Protein AF-H6R472-F1 (afdb_monomer_lite)

Radius of gyration: 16.29 Å; chains: 1; bounding box: 40×23×46 Å

Structure (mmCIF, N/CA/C/O backbone):
data_AF-H6R472-F1
#
_entry.id   AF-H6R472-F1
#
loop_
_atom_site.group_PDB
_atom_site.id
_atom_site.type_symbol
_atom_site.label_atom_id
_atom_site.label_alt_id
_atom_site.label_comp_id
_atom_site.label_asym_id
_atom_site.label_entity_id
_atom_site.label_seq_id
_atom_site.pdbx_PDB_ins_code
_atom_site.Cartn_x
_atom_site.Cartn_y
_atom_site.Cartn_z
_atom_site.occupancy
_atom_site.B_iso_or_equiv
_atom_site.auth_seq_id
_atom_site.auth_comp_id
_atom_site.auth_asym_id
_atom_site.auth_atom_id
_atom_site.pdbx_PDB_model_num
ATOM 1 N N . MET A 1 1 ? 20.199 6.170 -16.457 1.00 86.38 1 MET A N 1
ATOM 2 C CA . MET A 1 1 ? 19.379 6.455 -17.662 1.00 86.38 1 MET A CA 1
ATOM 3 C C . MET A 1 1 ? 18.121 5.593 -17.726 1.00 86.38 1 MET A C 1
ATOM 5 O O . MET A 1 1 ? 17.050 6.170 -17.628 1.00 86.38 1 MET A O 1
ATOM 9 N N . ILE A 1 2 ? 18.190 4.257 -17.860 1.00 93.25 2 ILE A N 1
ATOM 10 C CA . ILE A 1 2 ? 16.960 3.429 -17.931 1.00 93.25 2 ILE A CA 1
ATOM 11 C C . ILE A 1 2 ? 16.187 3.381 -16.601 1.00 93.25 2 ILE A C 1
ATOM 13 O O . ILE A 1 2 ? 14.962 3.442 -16.600 1.00 93.25 2 ILE A O 1
ATOM 17 N N . ALA A 1 3 ? 16.906 3.363 -15.474 1.00 93.81 3 ALA A N 1
ATOM 18 C CA . ALA A 1 3 ? 16.313 3.411 -14.141 1.00 93.81 3 ALA A CA 1
ATOM 19 C C . ALA A 1 3 ? 15.578 4.738 -13.876 1.00 93.81 3 ALA A C 1
ATOM 21 O O . ALA A 1 3 ? 14.411 4.734 -13.493 1.00 93.81 3 ALA A O 1
ATOM 22 N N . ASP A 1 4 ? 16.218 5.873 -14.175 1.00 95.31 4 ASP A N 1
ATOM 23 C CA . ASP A 1 4 ? 15.612 7.209 -14.048 1.00 95.31 4 ASP A CA 1
ATOM 24 C C . ASP A 1 4 ? 14.374 7.363 -14.943 1.00 95.31 4 ASP A C 1
ATOM 26 O O . ASP A 1 4 ? 13.352 7.907 -14.525 1.00 95.31 4 ASP A O 1
ATOM 30 N N . TYR A 1 5 ? 14.451 6.841 -16.172 1.00 96.06 5 TYR A N 1
ATOM 31 C CA . TYR A 1 5 ? 13.331 6.808 -17.108 1.00 96.06 5 TYR A CA 1
ATOM 32 C C . TYR A 1 5 ? 12.149 6.017 -16.538 1.00 96.06 5 TYR A C 1
ATOM 34 O O . TYR A 1 5 ? 11.018 6.506 -16.561 1.00 96.06 5 TYR A O 1
ATOM 42 N N . GLY A 1 6 ? 12.407 4.838 -15.970 1.00 97.00 6 GLY A N 1
ATOM 43 C CA . GLY A 1 6 ? 11.388 4.031 -15.308 1.00 97.00 6 GLY A CA 1
ATOM 44 C C . GLY A 1 6 ? 10.771 4.729 -14.095 1.00 97.00 6 GLY A C 1
ATOM 45 O O . GLY A 1 6 ? 9.549 4.792 -13.986 1.00 97.00 6 GLY A O 1
ATOM 46 N N . MET A 1 7 ? 11.587 5.338 -13.229 1.00 96.12 7 MET A N 1
ATOM 47 C CA . MET A 1 7 ? 11.111 6.119 -12.078 1.00 96.12 7 MET A CA 1
ATOM 48 C C . MET A 1 7 ? 10.187 7.269 -12.487 1.00 96.12 7 MET A C 1
ATOM 50 O O . MET A 1 7 ? 9.141 7.465 -11.869 1.00 96.12 7 MET A O 1
ATOM 54 N N . LEU A 1 8 ? 10.539 8.007 -13.545 1.00 97.56 8 LEU A N 1
ATOM 55 C CA . LEU A 1 8 ? 9.705 9.093 -14.059 1.00 97.56 8 LEU A CA 1
ATOM 56 C C . LEU A 1 8 ? 8.336 8.582 -14.534 1.00 97.56 8 LEU A C 1
ATOM 58 O O . LEU A 1 8 ? 7.315 9.212 -14.261 1.00 97.56 8 LEU A O 1
ATOM 62 N N . HIS A 1 9 ? 8.303 7.432 -15.210 1.00 98.31 9 HIS A N 1
ATOM 63 C CA . HIS A 1 9 ? 7.054 6.822 -15.670 1.00 98.31 9 HIS A CA 1
ATOM 64 C C . HIS A 1 9 ? 6.200 6.314 -14.511 1.00 98.31 9 HIS A C 1
ATOM 66 O O . HIS A 1 9 ? 4.986 6.495 -14.541 1.00 98.31 9 HIS A O 1
ATOM 72 N N . LEU A 1 10 ? 6.814 5.753 -13.467 1.00 97.69 10 LEU A N 1
ATOM 73 C CA . LEU A 1 10 ? 6.106 5.357 -12.251 1.00 97.69 10 LEU A CA 1
ATOM 74 C C . LEU A 1 10 ? 5.464 6.556 -11.540 1.00 97.69 10 LEU A C 1
ATOM 76 O O . LEU A 1 10 ? 4.291 6.491 -11.173 1.00 97.69 10 LEU A O 1
ATOM 80 N N . ALA A 1 11 ? 6.188 7.671 -11.413 1.00 97.44 11 ALA A N 1
ATOM 81 C CA . ALA A 1 11 ? 5.636 8.901 -10.846 1.00 97.44 11 ALA A CA 1
ATOM 82 C C . ALA A 1 11 ? 4.459 9.433 -11.684 1.00 97.44 11 ALA A C 1
ATOM 84 O O . ALA A 1 11 ? 3.394 9.732 -11.144 1.00 97.44 11 ALA A O 1
ATOM 85 N N . ALA A 1 12 ? 4.616 9.482 -13.010 1.00 98.38 12 ALA A N 1
ATOM 86 C CA . ALA A 1 12 ? 3.557 9.917 -13.917 1.00 98.38 12 ALA A CA 1
ATOM 87 C C . ALA A 1 12 ? 2.333 8.982 -13.888 1.00 98.38 12 ALA A C 1
ATOM 89 O O . ALA A 1 12 ? 1.201 9.454 -13.986 1.00 98.38 12 ALA A O 1
ATOM 90 N N . ALA A 1 13 ? 2.544 7.672 -13.732 1.00 98.56 13 ALA A N 1
ATOM 91 C CA . ALA A 1 13 ? 1.474 6.686 -13.634 1.00 98.56 13 ALA A CA 1
ATOM 92 C C . ALA A 1 13 ? 0.605 6.907 -12.388 1.00 98.56 13 ALA A C 1
ATOM 94 O O . ALA A 1 13 ? -0.620 6.887 -12.488 1.00 98.56 13 ALA A O 1
ATOM 95 N N . ILE A 1 14 ? 1.225 7.186 -11.236 1.00 97.50 14 ILE A N 1
ATOM 96 C CA . ILE A 1 14 ? 0.502 7.516 -9.999 1.00 97.50 14 ILE A CA 1
ATOM 97 C C . ILE A 1 14 ? -0.294 8.811 -10.158 1.00 97.50 14 ILE A C 1
ATOM 99 O O . ILE A 1 14 ? -1.472 8.841 -9.811 1.00 97.50 14 ILE A O 1
ATOM 103 N N . SER A 1 15 ? 0.301 9.861 -10.731 1.00 98.19 15 SER A N 1
ATOM 104 C CA . SER A 1 15 ? -0.425 11.116 -10.974 1.00 98.19 15 SER A CA 1
ATOM 105 C C . SER A 1 15 ? -1.616 10.935 -11.920 1.00 98.19 15 SER A C 1
ATOM 107 O O . SER A 1 15 ? -2.669 11.534 -11.703 1.00 98.19 15 SER A O 1
ATOM 109 N N . ALA A 1 16 ? -1.477 10.094 -12.950 1.00 98.50 16 ALA A N 1
ATOM 110 C CA . ALA A 1 16 ? -2.583 9.747 -13.838 1.00 98.50 16 ALA A CA 1
ATOM 111 C C . ALA A 1 16 ? -3.690 8.982 -13.089 1.00 98.50 16 ALA A C 1
ATOM 113 O O . ALA A 1 16 ? -4.861 9.314 -13.244 1.00 98.50 16 ALA A O 1
ATOM 114 N N . ALA A 1 17 ? -3.332 8.025 -12.226 1.00 98.00 17 ALA A N 1
ATOM 115 C CA . ALA A 1 17 ? -4.295 7.278 -11.415 1.00 98.00 17 ALA A CA 1
ATOM 116 C C . ALA A 1 17 ? -5.083 8.191 -10.460 1.00 98.00 17 ALA A C 1
ATOM 118 O O . ALA A 1 17 ? -6.302 8.096 -10.389 1.00 98.00 17 ALA A O 1
ATOM 119 N N . GLN A 1 18 ? -4.404 9.134 -9.799 1.00 95.81 18 GLN A N 1
ATOM 120 C CA . GLN A 1 18 ? -5.031 10.149 -8.936 1.00 95.81 18 GLN A CA 1
ATOM 121 C C . GLN A 1 18 ? -5.970 11.096 -9.698 1.00 95.81 18 GLN A C 1
ATOM 123 O O . GLN A 1 18 ? -6.838 11.724 -9.097 1.00 95.81 18 GLN A O 1
ATOM 128 N N . SER A 1 19 ? -5.789 11.211 -11.015 1.00 97.62 19 SER A N 1
ATOM 129 C CA . SER A 1 19 ? -6.647 11.998 -11.908 1.00 97.62 19 SER A CA 1
ATOM 130 C C . SER A 1 19 ? -7.745 11.151 -12.569 1.00 97.62 19 SER A C 1
ATOM 132 O O . SER A 1 19 ? -8.392 11.626 -13.498 1.00 97.62 19 SER A O 1
ATOM 134 N N . ASP A 1 20 ? -7.934 9.903 -12.121 1.00 96.75 20 ASP A N 1
ATOM 135 C CA . ASP A 1 20 ? -8.872 8.918 -12.680 1.00 96.75 20 ASP A CA 1
ATOM 136 C C . ASP A 1 20 ? -8.606 8.578 -14.168 1.00 96.75 20 ASP A C 1
ATOM 138 O O . ASP A 1 20 ? -9.462 8.088 -14.904 1.00 96.75 20 ASP A O 1
ATOM 142 N N . GLU A 1 21 ? -7.375 8.807 -14.644 1.00 98.06 21 GLU A N 1
ATOM 143 C CA . GLU A 1 21 ? -6.936 8.499 -16.009 1.00 98.06 21 GLU A CA 1
ATOM 144 C C . GLU A 1 21 ? -6.426 7.047 -16.108 1.00 98.06 21 GLU A C 1
ATOM 146 O O . GLU A 1 21 ? -5.265 6.791 -16.438 1.00 98.06 21 GLU A O 1
ATOM 151 N N . ASP A 1 22 ? -7.305 6.081 -15.828 1.00 97.75 22 ASP A N 1
ATOM 152 C CA . ASP A 1 22 ? -7.007 4.642 -15.705 1.00 97.75 22 ASP A CA 1
ATOM 153 C C . ASP A 1 22 ? -6.110 4.090 -16.831 1.00 97.75 22 ASP A C 1
ATOM 155 O O . ASP A 1 22 ? -5.009 3.581 -16.595 1.00 97.75 22 ASP A O 1
ATOM 159 N N . GLY A 1 23 ? -6.541 4.259 -18.085 1.00 98.00 23 GLY A N 1
ATOM 160 C CA . GLY A 1 23 ? -5.808 3.746 -19.242 1.00 98.00 23 GLY A CA 1
ATOM 161 C C . GLY A 1 23 ? -4.412 4.360 -19.384 1.00 98.00 23 GLY A C 1
ATOM 162 O O . GLY A 1 23 ? -3.468 3.668 -19.772 1.00 98.00 23 GLY A O 1
ATOM 163 N N . ARG A 1 24 ? -4.254 5.641 -19.029 1.00 98.56 24 ARG A N 1
ATOM 164 C CA . ARG A 1 24 ? -2.959 6.328 -19.078 1.00 98.56 24 ARG A CA 1
ATOM 165 C C . ARG A 1 24 ? -2.051 5.869 -17.944 1.00 98.56 24 ARG A C 1
ATOM 167 O O . ARG A 1 24 ? -0.870 5.632 -18.194 1.00 98.56 24 ARG A O 1
ATOM 174 N N . ALA A 1 25 ? -2.589 5.704 -16.737 1.00 98.62 25 ALA A N 1
ATOM 175 C CA . ALA A 1 25 ? -1.843 5.206 -15.587 1.00 98.62 25 ALA A CA 1
ATOM 176 C C . ALA A 1 25 ? -1.192 3.853 -15.901 1.00 98.62 25 ALA A C 1
ATOM 178 O O . ALA A 1 25 ? 0.024 3.699 -15.773 1.00 98.62 25 ALA A O 1
ATOM 179 N N . TRP A 1 26 ? -1.969 2.901 -16.423 1.00 98.44 26 TRP A N 1
ATOM 180 C CA . TRP A 1 26 ? -1.452 1.574 -16.763 1.00 98.44 26 TRP A CA 1
ATOM 181 C C . TRP A 1 26 ? -0.553 1.553 -18.001 1.00 98.44 26 TRP A C 1
ATOM 183 O O . TRP A 1 26 ? 0.356 0.725 -18.076 1.00 98.44 26 TRP A O 1
ATOM 193 N N . ALA A 1 27 ? -0.754 2.458 -18.964 1.00 98.62 27 ALA A N 1
ATOM 194 C CA . ALA A 1 27 ? 0.175 2.610 -20.084 1.00 98.62 27 ALA A CA 1
ATOM 195 C C . ALA A 1 27 ? 1.559 3.078 -19.603 1.00 98.62 27 ALA A C 1
ATOM 197 O O . ALA A 1 27 ? 2.572 2.508 -20.001 1.00 98.62 27 ALA A O 1
ATOM 198 N N . LEU A 1 28 ? 1.605 4.070 -18.708 1.00 98.75 28 LEU A N 1
ATOM 199 C CA . LEU A 1 28 ? 2.847 4.577 -18.117 1.00 98.75 28 LEU A CA 1
ATOM 200 C C . LEU A 1 28 ? 3.516 3.536 -17.210 1.00 98.75 28 LEU A C 1
ATOM 202 O O . LEU A 1 28 ? 4.726 3.334 -17.297 1.00 98.75 28 LEU A O 1
ATOM 206 N N . HIS A 1 29 ? 2.733 2.826 -16.392 1.00 98.56 29 HIS A N 1
ATOM 207 C CA . HIS A 1 29 ? 3.229 1.727 -15.559 1.00 98.56 29 HIS A CA 1
ATOM 208 C C . HIS A 1 29 ? 3.906 0.636 -16.397 1.00 98.56 29 HIS A C 1
ATOM 210 O O . HIS A 1 29 ? 5.019 0.224 -16.080 1.00 98.56 29 HIS A O 1
ATOM 216 N N . ARG A 1 30 ? 3.302 0.242 -17.526 1.00 98.44 30 ARG A N 1
ATOM 217 C CA . ARG A 1 30 ? 3.871 -0.769 -18.432 1.00 98.44 30 ARG A CA 1
ATOM 218 C C . ARG A 1 30 ? 5.215 -0.351 -19.023 1.00 98.44 30 ARG A C 1
ATOM 220 O O . ARG A 1 30 ? 6.115 -1.177 -19.117 1.00 98.44 30 ARG A O 1
ATOM 227 N N . VAL A 1 31 ? 5.377 0.929 -19.364 1.00 98.25 31 VAL A N 1
ATOM 228 C CA . VAL A 1 31 ? 6.668 1.462 -19.832 1.00 98.25 31 VAL A CA 1
ATOM 229 C C . VAL A 1 31 ? 7.744 1.313 -18.753 1.00 98.25 31 VAL A C 1
ATOM 231 O O . VAL A 1 31 ? 8.872 0.919 -19.052 1.00 98.25 31 VAL A O 1
ATOM 234 N N . ALA A 1 32 ? 7.407 1.583 -17.490 1.00 98.06 32 ALA A N 1
ATOM 235 C CA . ALA A 1 32 ? 8.330 1.349 -16.386 1.00 98.06 32 ALA A CA 1
ATOM 236 C C . ALA A 1 32 ? 8.619 -0.147 -16.181 1.00 98.06 32 ALA A C 1
ATOM 238 O O . ALA A 1 32 ? 9.758 -0.524 -15.928 1.00 98.06 32 ALA A O 1
ATOM 239 N N . GLU A 1 33 ? 7.623 -1.013 -16.332 1.00 97.38 33 GLU A N 1
ATOM 240 C CA . GLU A 1 33 ? 7.811 -2.461 -16.242 1.00 97.38 33 GLU A CA 1
ATOM 241 C C . GLU A 1 33 ? 8.776 -2.991 -17.320 1.00 97.38 33 GLU A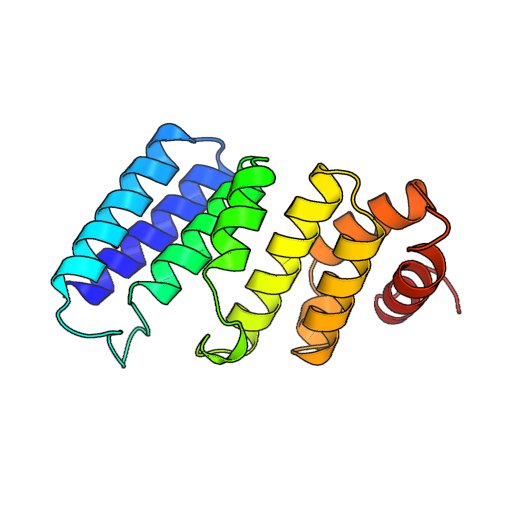 C 1
ATOM 243 O O . GLU A 1 33 ? 9.694 -3.755 -17.018 1.00 97.38 33 GLU A O 1
ATOM 248 N N . ASP A 1 34 ? 8.643 -2.525 -18.565 1.00 97.44 34 ASP A N 1
ATOM 249 C CA . ASP A 1 34 ? 9.582 -2.836 -19.651 1.00 97.44 34 ASP A CA 1
ATOM 250 C C . ASP A 1 34 ? 11.004 -2.344 -19.343 1.00 97.44 34 ASP A C 1
ATOM 252 O O . ASP A 1 34 ? 11.989 -3.053 -19.590 1.00 97.44 34 ASP A O 1
ATOM 256 N N . ALA A 1 35 ? 11.125 -1.152 -18.753 1.00 96.94 35 ALA A N 1
ATOM 257 C CA . ALA A 1 35 ? 12.406 -0.606 -18.317 1.00 96.94 35 ALA A CA 1
ATOM 258 C C . ALA A 1 35 ? 13.040 -1.446 -17.193 1.00 96.94 35 ALA A C 1
ATOM 260 O O . ALA A 1 35 ? 14.244 -1.702 -17.233 1.00 96.94 35 ALA A O 1
ATOM 261 N N . ALA A 1 36 ? 12.247 -1.917 -16.224 1.00 95.50 36 ALA A N 1
ATOM 262 C CA . ALA A 1 36 ? 12.716 -2.782 -15.142 1.00 95.50 36 ALA A CA 1
ATOM 263 C C . ALA A 1 36 ? 13.185 -4.146 -15.667 1.00 95.50 36 ALA A C 1
ATOM 265 O O . ALA A 1 36 ? 14.278 -4.587 -15.316 1.00 95.50 36 ALA A O 1
ATOM 266 N N . ARG A 1 37 ? 12.427 -4.773 -16.580 1.00 94.88 37 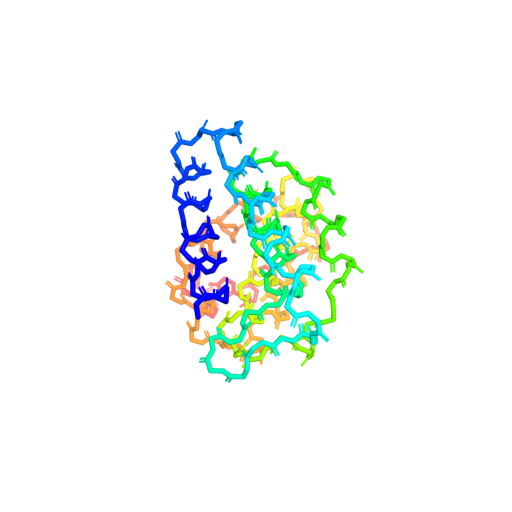ARG A N 1
ATOM 267 C CA . ARG A 1 37 ? 12.844 -6.014 -17.262 1.00 94.88 37 ARG A CA 1
ATOM 268 C C . ARG A 1 37 ? 14.167 -5.858 -18.011 1.00 94.88 37 ARG A C 1
ATOM 270 O O . ARG A 1 37 ? 14.978 -6.780 -18.043 1.00 94.88 37 ARG A O 1
ATOM 277 N N . SER A 1 38 ? 14.391 -4.685 -18.594 1.00 94.50 38 SER A N 1
ATOM 278 C CA . SER A 1 38 ? 15.590 -4.379 -19.380 1.00 94.50 38 SER A CA 1
ATOM 279 C C . SER A 1 38 ? 16.816 -4.019 -18.531 1.00 94.50 38 SER A C 1
ATOM 281 O O . SER A 1 38 ? 17.912 -3.900 -19.074 1.00 94.50 38 SER A O 1
ATOM 283 N N . LEU A 1 39 ? 16.662 -3.844 -17.212 1.00 90.69 39 LEU A N 1
ATOM 284 C CA . LEU A 1 39 ? 17.751 -3.452 -16.313 1.00 90.69 39 LEU A CA 1
ATOM 285 C C . LEU A 1 39 ? 18.821 -4.549 -16.164 1.00 90.69 39 LEU A C 1
ATOM 287 O O . LEU A 1 39 ? 19.976 -4.245 -15.878 1.00 90.69 39 LEU A O 1
ATOM 291 N N . GLY A 1 40 ? 18.447 -5.823 -16.343 1.00 82.94 40 GLY A N 1
ATOM 292 C CA . GLY A 1 40 ? 19.355 -6.974 -16.221 1.00 82.94 40 GLY A CA 1
ATOM 293 C C . GLY A 1 40 ? 19.851 -7.263 -14.794 1.00 82.94 40 GLY A C 1
ATOM 294 O O . GLY A 1 40 ? 20.623 -8.195 -14.590 1.00 82.94 40 GLY A O 1
ATOM 295 N N . ALA A 1 41 ? 19.396 -6.487 -13.810 1.00 84.50 41 ALA A N 1
ATOM 296 C CA . ALA A 1 41 ? 19.646 -6.646 -12.382 1.00 84.50 41 ALA A CA 1
ATOM 297 C C . ALA A 1 41 ? 18.318 -6.555 -11.615 1.00 84.50 41 ALA A C 1
ATOM 299 O O . ALA A 1 41 ? 17.324 -6.064 -12.147 1.00 84.50 41 ALA A O 1
ATOM 300 N N . ALA A 1 42 ? 18.305 -7.002 -10.356 1.00 84.56 42 ALA A N 1
ATOM 301 C CA . ALA A 1 42 ? 17.101 -6.954 -9.523 1.00 84.56 42 ALA A CA 1
ATOM 302 C C . ALA A 1 42 ? 16.610 -5.512 -9.285 1.00 84.56 42 ALA A C 1
ATOM 304 O O . ALA A 1 42 ? 15.405 -5.256 -9.325 1.00 84.56 42 ALA A O 1
ATOM 305 N N . TYR A 1 43 ? 17.541 -4.579 -9.063 1.00 88.75 43 TYR A N 1
ATOM 306 C CA . TYR A 1 43 ? 17.275 -3.147 -8.964 1.00 88.75 43 TYR A CA 1
ATOM 307 C C . TYR A 1 43 ? 18.546 -2.313 -9.207 1.00 88.75 43 TYR A C 1
ATOM 309 O O . TYR A 1 43 ? 19.666 -2.813 -9.106 1.00 88.75 43 TYR A O 1
ATOM 317 N N . ASP A 1 44 ? 18.361 -1.028 -9.503 1.00 91.25 44 ASP A N 1
ATOM 318 C CA . ASP A 1 44 ? 19.399 -0.006 -9.584 1.00 91.25 44 ASP A CA 1
ATOM 319 C C . ASP A 1 44 ? 19.673 0.561 -8.179 1.00 91.25 44 ASP A C 1
ATOM 321 O O . ASP A 1 44 ? 18.752 1.110 -7.571 1.00 91.25 44 ASP A O 1
ATOM 325 N N . PRO A 1 45 ? 20.896 0.457 -7.625 1.00 88.44 45 PRO A N 1
ATOM 326 C CA . PRO A 1 45 ? 21.141 0.821 -6.226 1.00 88.44 45 PRO A CA 1
ATOM 327 C C . PRO A 1 45 ? 21.039 2.310 -5.879 1.00 88.44 45 PRO A C 1
ATOM 329 O O . PRO A 1 45 ? 21.005 2.646 -4.700 1.00 88.44 45 PRO A O 1
ATOM 332 N N . TRP A 1 46 ? 21.002 3.205 -6.869 1.00 88.25 46 TRP A N 1
ATOM 333 C CA . TRP A 1 46 ? 20.941 4.652 -6.639 1.00 88.25 46 TRP A CA 1
ATOM 334 C C . TRP A 1 46 ? 19.500 5.151 -6.596 1.00 88.25 46 TRP A C 1
ATOM 336 O O . TRP A 1 46 ? 19.157 6.015 -5.794 1.00 88.25 46 TRP A O 1
ATOM 346 N N . THR A 1 47 ? 18.647 4.590 -7.446 1.00 88.69 47 THR A N 1
ATOM 347 C CA . THR A 1 47 ? 17.226 4.953 -7.558 1.00 88.69 47 THR A CA 1
ATOM 348 C C . THR A 1 47 ? 16.303 3.969 -6.837 1.00 88.69 47 THR A C 1
ATOM 350 O O . THR A 1 47 ? 15.118 4.250 -6.626 1.00 88.69 47 THR A O 1
ATOM 353 N N . MET A 1 48 ? 16.832 2.799 -6.467 1.00 89.19 48 MET A N 1
ATOM 354 C CA . MET A 1 48 ? 16.083 1.629 -6.003 1.00 89.19 48 MET A CA 1
ATOM 355 C C . MET A 1 48 ? 15.006 1.182 -6.998 1.00 89.19 48 MET A C 1
ATOM 357 O O . MET A 1 48 ? 13.982 0.612 -6.613 1.00 89.19 48 MET A O 1
ATOM 361 N N . PHE A 1 49 ? 15.209 1.485 -8.280 1.00 93.19 49 PHE A N 1
ATOM 362 C CA . PHE A 1 49 ? 14.303 1.109 -9.350 1.00 93.19 49 PHE A CA 1
ATOM 363 C C . PHE A 1 49 ? 14.552 -0.334 -9.778 1.00 93.19 49 PHE A C 1
ATOM 365 O O . PHE A 1 49 ? 15.676 -0.709 -10.080 1.00 93.19 49 PHE A O 1
ATOM 372 N N . GLY A 1 50 ? 13.495 -1.131 -9.845 1.00 92.94 50 GLY A N 1
ATOM 373 C CA . GLY A 1 50 ? 13.525 -2.539 -10.225 1.00 92.94 50 GLY A CA 1
ATOM 374 C C . GLY A 1 50 ? 12.111 -3.106 -10.194 1.00 92.94 50 GLY A C 1
ATOM 375 O O . GLY A 1 50 ? 11.163 -2.364 -9.916 1.00 92.94 50 GLY A O 1
ATOM 376 N N . GLN A 1 51 ? 11.957 -4.409 -10.437 1.00 92.62 51 GLN A N 1
ATOM 377 C CA . GLN A 1 51 ? 10.629 -5.031 -10.528 1.00 92.62 51 GLN A CA 1
ATOM 378 C C . GLN A 1 51 ? 9.807 -4.839 -9.245 1.00 92.62 51 GLN A C 1
ATOM 380 O O . GLN A 1 51 ? 8.654 -4.430 -9.318 1.00 92.62 51 GLN A O 1
ATOM 385 N N . GLY A 1 52 ? 10.424 -4.993 -8.067 1.00 90.69 52 GLY A N 1
ATOM 386 C CA . GLY A 1 52 ? 9.730 -4.757 -6.797 1.00 90.69 52 GLY A CA 1
ATOM 387 C C . GLY A 1 52 ? 9.183 -3.329 -6.668 1.00 90.69 52 GLY A C 1
ATOM 388 O O . GLY A 1 52 ? 8.088 -3.130 -6.156 1.00 90.69 52 GLY A O 1
ATOM 389 N N . ASN A 1 53 ? 9.885 -2.320 -7.196 1.00 91.94 53 ASN A N 1
ATOM 390 C CA . ASN A 1 53 ? 9.379 -0.946 -7.189 1.00 91.94 53 ASN A CA 1
ATOM 391 C C . ASN A 1 53 ? 8.207 -0.756 -8.167 1.00 91.94 53 ASN A C 1
ATOM 393 O O . ASN A 1 53 ? 7.273 -0.013 -7.867 1.00 91.94 53 ASN A O 1
ATOM 397 N N . VAL A 1 54 ? 8.238 -1.439 -9.315 1.00 95.00 54 VAL A N 1
ATOM 398 C CA . VAL A 1 54 ? 7.132 -1.452 -10.284 1.00 95.00 54 VAL A CA 1
ATOM 399 C C . VAL A 1 54 ? 5.884 -2.101 -9.682 1.00 95.00 54 VAL A C 1
ATOM 401 O O . VAL A 1 54 ? 4.787 -1.563 -9.834 1.00 95.00 54 VAL A O 1
ATOM 404 N N . ASP A 1 55 ? 6.040 -3.199 -8.946 1.00 95.06 55 ASP A N 1
ATOM 405 C CA . ASP A 1 55 ? 4.931 -3.897 -8.290 1.00 95.06 55 ASP A CA 1
ATOM 406 C C . ASP A 1 55 ? 4.318 -3.059 -7.156 1.00 95.06 55 ASP A C 1
ATOM 408 O O . ASP A 1 55 ? 3.095 -2.952 -7.068 1.00 95.06 55 ASP A O 1
ATOM 412 N N . ILE A 1 56 ? 5.143 -2.364 -6.357 1.00 95.12 56 ILE A N 1
ATOM 413 C CA . ILE A 1 56 ? 4.672 -1.392 -5.349 1.00 95.12 56 ILE A CA 1
ATOM 414 C C . ILE A 1 56 ? 3.807 -0.300 -5.995 1.00 95.12 56 ILE A C 1
ATOM 416 O O . ILE A 1 56 ? 2.753 0.056 -5.469 1.00 95.12 56 ILE A O 1
ATOM 420 N N . HIS A 1 57 ? 4.221 0.232 -7.147 1.00 96.38 57 HIS A N 1
ATOM 421 C CA . HIS A 1 57 ? 3.434 1.251 -7.844 1.00 96.38 57 HIS A CA 1
ATOM 422 C C . HIS A 1 57 ? 2.177 0.666 -8.494 1.00 96.38 57 HIS A C 1
ATOM 424 O O . HIS A 1 57 ? 1.148 1.333 -8.501 1.00 96.38 57 HIS A O 1
ATOM 430 N N . GLY A 1 58 ? 2.217 -0.573 -8.990 1.00 97.62 58 GLY A N 1
ATOM 431 C CA . GLY A 1 58 ? 1.028 -1.274 -9.490 1.00 97.62 58 GLY A CA 1
ATOM 432 C C . GLY A 1 58 ? -0.031 -1.463 -8.400 1.00 97.62 58 GLY A C 1
ATOM 433 O O . GLY A 1 58 ? -1.219 -1.221 -8.636 1.00 97.62 58 GLY A O 1
ATOM 434 N N . LEU A 1 59 ? 0.405 -1.795 -7.182 1.00 97.56 59 LEU A N 1
ATOM 435 C CA . LEU A 1 59 ? -0.444 -1.847 -5.993 1.00 97.56 59 LEU A CA 1
ATOM 436 C C . LEU A 1 59 ? -1.084 -0.480 -5.716 1.00 97.56 59 LEU A C 1
ATOM 438 O O . LEU A 1 59 ? -2.307 -0.386 -5.624 1.00 97.56 59 LEU A O 1
ATOM 442 N N . ALA A 1 60 ? -0.278 0.582 -5.639 1.00 95.94 60 ALA A N 1
ATOM 443 C CA . ALA A 1 60 ? -0.762 1.931 -5.349 1.00 95.94 60 ALA A CA 1
ATOM 444 C C . ALA A 1 60 ? -1.733 2.461 -6.425 1.00 95.94 60 ALA A C 1
ATOM 446 O O . ALA A 1 60 ? -2.783 3.001 -6.084 1.00 95.94 60 ALA A O 1
ATOM 447 N N . ILE A 1 61 ? -1.440 2.244 -7.715 1.00 98.00 61 ILE A N 1
ATOM 448 C CA . ILE A 1 61 ? -2.342 2.579 -8.833 1.00 98.00 61 ILE A CA 1
ATOM 449 C C . ILE A 1 61 ? -3.671 1.832 -8.688 1.00 98.00 61 ILE A C 1
ATOM 451 O O . ILE A 1 61 ? -4.737 2.426 -8.832 1.00 98.00 61 ILE A O 1
ATOM 455 N N . SER A 1 62 ? -3.624 0.533 -8.378 1.00 98.06 62 SER A N 1
ATOM 456 C CA . SER A 1 62 ? -4.829 -0.281 -8.185 1.00 98.06 62 SER A CA 1
ATOM 457 C C . SER A 1 62 ? -5.667 0.210 -7.006 1.00 98.06 62 SER A C 1
ATOM 459 O O . SER A 1 62 ? -6.893 0.241 -7.094 1.00 98.06 62 SER A O 1
ATOM 461 N N . ALA A 1 63 ? -5.015 0.616 -5.916 1.00 95.69 63 ALA A N 1
ATOM 462 C CA . ALA A 1 63 ? -5.687 1.142 -4.736 1.00 95.69 63 ALA A CA 1
ATOM 463 C C . ALA A 1 63 ? -6.367 2.486 -5.033 1.00 95.69 63 ALA A C 1
ATOM 465 O O . ALA A 1 63 ? -7.502 2.700 -4.601 1.00 95.69 63 ALA A O 1
ATOM 466 N N . GLU A 1 64 ? -5.695 3.353 -5.797 1.00 94.94 64 GLU A N 1
ATOM 467 C CA . GLU A 1 64 ? -6.209 4.657 -6.222 1.00 94.94 64 GLU A CA 1
ATOM 468 C C . GLU A 1 64 ? -7.428 4.529 -7.136 1.00 94.94 64 GLU A C 1
ATOM 470 O O . GLU A 1 64 ? -8.453 5.151 -6.876 1.00 94.94 64 GLU A O 1
ATOM 475 N N . LEU A 1 65 ? -7.362 3.631 -8.121 1.00 96.06 65 LEU A N 1
ATOM 476 C CA . LEU A 1 65 ? -8.441 3.363 -9.080 1.00 96.06 65 LEU A CA 1
ATOM 477 C C . LEU A 1 65 ? -9.565 2.468 -8.521 1.00 96.06 65 LEU A C 1
ATOM 479 O O . LEU A 1 65 ? -10.421 2.007 -9.273 1.00 96.06 65 LEU A O 1
ATOM 483 N N . GLY A 1 66 ? -9.553 2.153 -7.221 1.00 95.38 66 GLY A N 1
ATOM 484 C CA . GLY A 1 66 ? -10.608 1.355 -6.589 1.00 95.38 66 GLY A CA 1
ATOM 485 C C . GLY A 1 66 ? -10.703 -0.086 -7.107 1.00 95.38 66 GLY A C 1
ATOM 486 O O . GLY A 1 66 ? -11.804 -0.613 -7.269 1.00 95.38 66 GLY A O 1
ATOM 487 N N . ARG A 1 67 ? -9.561 -0.724 -7.396 1.00 97.25 67 ARG A N 1
ATOM 488 C CA . ARG A 1 67 ? -9.456 -2.104 -7.904 1.00 97.25 67 ARG A CA 1
ATOM 489 C C . ARG A 1 67 ? -8.924 -3.043 -6.818 1.00 97.25 67 ARG A C 1
ATOM 491 O O . ARG A 1 67 ? -7.754 -3.435 -6.862 1.00 97.25 67 ARG A O 1
ATOM 498 N N . PRO A 1 68 ? -9.748 -3.434 -5.837 1.00 96.75 68 PRO A N 1
ATOM 499 C CA . PRO A 1 68 ? -9.249 -4.108 -4.649 1.00 96.75 68 PRO A CA 1
ATOM 500 C C . PRO A 1 68 ? -8.664 -5.495 -4.918 1.00 96.75 68 PRO A C 1
ATOM 502 O O . PRO A 1 68 ? -7.690 -5.873 -4.278 1.00 96.75 68 PRO A O 1
ATOM 505 N N . ASP A 1 69 ? -9.216 -6.252 -5.866 1.00 96.62 69 ASP A N 1
ATOM 506 C CA . ASP A 1 69 ? -8.690 -7.584 -6.182 1.00 96.62 69 ASP A CA 1
ATOM 507 C C . ASP A 1 69 ? -7.265 -7.495 -6.745 1.00 96.62 69 ASP A C 1
ATOM 509 O O . ASP A 1 69 ? -6.400 -8.288 -6.377 1.00 96.62 69 ASP A O 1
ATOM 513 N N . ALA A 1 70 ? -6.991 -6.466 -7.556 1.00 97.12 70 ALA A N 1
ATOM 514 C CA . ALA A 1 70 ? -5.651 -6.185 -8.059 1.00 97.12 70 ALA A CA 1
ATOM 515 C C . ALA A 1 70 ? -4.704 -5.725 -6.940 1.00 97.12 70 ALA A C 1
ATOM 517 O O . ALA A 1 70 ? -3.546 -6.131 -6.925 1.00 97.12 70 ALA A O 1
ATOM 518 N N . VAL A 1 71 ? -5.184 -4.938 -5.967 1.00 97.88 71 VAL A N 1
ATOM 519 C CA . VAL A 1 71 ? -4.382 -4.574 -4.781 1.00 97.88 71 VAL A CA 1
ATOM 520 C C . VAL A 1 71 ? -3.896 -5.824 -4.050 1.00 97.88 71 VAL A C 1
ATOM 522 O O . VAL A 1 71 ? -2.712 -5.923 -3.741 1.00 97.88 71 VAL A O 1
ATOM 525 N N . ILE A 1 72 ? -4.786 -6.788 -3.800 1.00 95.62 72 ILE A N 1
ATOM 526 C CA . ILE A 1 72 ? -4.434 -8.016 -3.073 1.00 95.62 72 ILE A CA 1
ATOM 527 C C . ILE A 1 72 ? -3.509 -8.918 -3.898 1.00 95.62 72 ILE A C 1
ATOM 529 O O . ILE A 1 72 ? -2.562 -9.483 -3.352 1.00 95.62 72 ILE A O 1
ATOM 533 N N . ASP A 1 73 ? -3.731 -9.013 -5.209 1.00 95.44 73 ASP A N 1
ATOM 534 C CA . ASP A 1 73 ? -2.836 -9.725 -6.124 1.00 95.44 73 ASP A CA 1
ATOM 535 C C . ASP A 1 73 ? -1.419 -9.126 -6.109 1.00 95.44 73 ASP A C 1
ATOM 537 O O . ASP A 1 73 ? -0.457 -9.856 -5.871 1.00 95.44 73 ASP A O 1
ATOM 541 N N . TYR A 1 74 ? -1.268 -7.802 -6.234 1.00 95.06 74 TYR A N 1
ATOM 542 C CA . TYR A 1 74 ? 0.043 -7.154 -6.107 1.00 95.06 74 TYR A CA 1
ATOM 543 C C . TYR A 1 74 ? 0.659 -7.334 -4.718 1.00 95.06 74 TYR A C 1
ATOM 545 O O . TYR A 1 74 ? 1.842 -7.655 -4.620 1.00 95.06 74 TYR A O 1
ATOM 553 N N . ALA A 1 75 ? -0.125 -7.173 -3.648 1.00 93.69 75 ALA A N 1
ATOM 554 C CA . ALA A 1 75 ? 0.365 -7.352 -2.283 1.00 93.69 75 ALA A CA 1
ATOM 555 C C . ALA A 1 75 ? 0.931 -8.764 -2.067 1.00 93.69 75 ALA A C 1
ATOM 557 O O . ALA A 1 75 ? 1.961 -8.917 -1.420 1.00 93.69 75 ALA A O 1
ATOM 558 N N . SER A 1 76 ? 0.315 -9.789 -2.668 1.00 91.38 76 SER A N 1
ATOM 559 C CA . SER A 1 76 ? 0.769 -11.182 -2.557 1.00 91.38 76 SER A CA 1
ATOM 560 C C . SER A 1 76 ? 2.115 -11.470 -3.236 1.00 91.38 76 SER A C 1
ATOM 562 O O . SER A 1 76 ? 2.754 -12.474 -2.928 1.00 91.38 76 SER A O 1
ATOM 564 N N . ARG A 1 77 ? 2.552 -10.598 -4.153 1.00 89.12 77 ARG A N 1
ATOM 565 C CA . ARG A 1 77 ? 3.827 -10.721 -4.881 1.00 89.12 77 ARG A CA 1
ATOM 566 C C . ARG A 1 77 ? 4.990 -10.058 -4.149 1.00 89.12 77 ARG A C 1
ATOM 568 O O . ARG A 1 77 ? 6.140 -10.284 -4.514 1.00 89.12 77 ARG A O 1
ATOM 575 N N . LEU A 1 78 ? 4.696 -9.219 -3.158 1.00 89.44 78 LEU A N 1
ATOM 576 C CA . LEU A 1 78 ? 5.683 -8.418 -2.450 1.00 89.44 78 LEU A CA 1
ATOM 577 C C . LEU A 1 78 ? 6.067 -9.089 -1.130 1.00 89.44 78 LEU A C 1
ATOM 579 O O . LEU A 1 78 ? 5.212 -9.331 -0.280 1.00 89.44 78 LEU A O 1
ATOM 583 N N . ASP A 1 79 ? 7.365 -9.292 -0.907 1.00 87.25 79 ASP A N 1
ATOM 584 C CA . ASP A 1 79 ? 7.878 -9.412 0.457 1.00 87.25 79 ASP A CA 1
ATOM 585 C C . ASP A 1 79 ? 8.155 -8.003 0.991 1.00 87.25 79 ASP A C 1
ATOM 587 O O . ASP A 1 79 ? 9.072 -7.308 0.547 1.00 87.25 79 ASP A O 1
ATOM 591 N N . VAL A 1 80 ? 7.349 -7.561 1.958 1.00 84.50 80 VAL A N 1
ATOM 592 C CA . VAL A 1 80 ? 7.508 -6.245 2.595 1.00 84.50 80 VAL A CA 1
ATOM 593 C C . VAL A 1 80 ? 8.899 -6.101 3.228 1.00 84.50 80 VAL A C 1
ATOM 595 O O . VAL A 1 80 ? 9.415 -4.989 3.333 1.00 84.50 80 VAL A O 1
ATOM 598 N N . ASN A 1 81 ? 9.560 -7.192 3.622 1.00 85.56 81 ASN A N 1
ATOM 599 C CA . ASN A 1 81 ? 10.899 -7.121 4.202 1.00 85.56 81 ASN A CA 1
ATOM 600 C C . ASN A 1 81 ? 11.966 -6.690 3.189 1.00 85.56 81 ASN A C 1
ATOM 602 O O . ASN A 1 81 ? 12.893 -5.977 3.589 1.00 85.56 81 ASN A O 1
ATOM 606 N N . ASP A 1 82 ? 11.768 -7.006 1.909 1.00 85.00 82 ASP A N 1
ATOM 607 C CA . ASP A 1 82 ? 12.688 -6.697 0.809 1.00 85.00 82 ASP A CA 1
ATOM 608 C C . ASP A 1 82 ? 12.505 -5.278 0.246 1.00 85.00 82 ASP A C 1
ATOM 610 O O . ASP A 1 82 ? 13.312 -4.795 -0.552 1.00 85.00 82 ASP A O 1
ATOM 614 N N . VAL A 1 83 ? 11.464 -4.560 0.677 1.00 83.38 83 VAL A N 1
ATOM 615 C CA . VAL A 1 83 ? 11.223 -3.176 0.255 1.00 83.38 83 VAL A CA 1
ATOM 616 C C . VAL A 1 83 ? 12.273 -2.247 0.888 1.00 83.38 83 VAL A C 1
ATOM 618 O O . VAL A 1 83 ? 12.393 -2.190 2.109 1.00 83.38 83 VAL A O 1
ATOM 621 N N . PRO A 1 84 ? 13.028 -1.453 0.115 1.00 78.38 84 PRO A N 1
ATOM 622 C CA . PRO A 1 84 ? 14.267 -0.845 0.609 1.00 78.38 84 PRO A CA 1
ATOM 623 C C . PRO A 1 84 ? 14.113 0.451 1.420 1.00 78.38 84 PRO A C 1
ATOM 625 O O . PRO A 1 84 ? 15.095 1.157 1.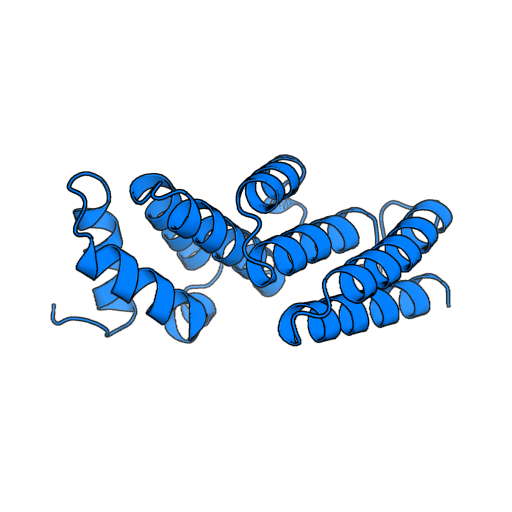639 1.00 78.38 84 PRO A O 1
ATOM 628 N N . SER A 1 85 ? 12.903 0.798 1.864 1.00 85.62 85 SER A N 1
ATOM 629 C CA . SER A 1 85 ? 12.682 1.970 2.720 1.00 85.62 85 SER A CA 1
ATOM 630 C C . SER A 1 85 ? 11.507 1.758 3.672 1.00 85.62 85 SER A C 1
ATOM 632 O O . SER A 1 85 ? 10.539 1.071 3.340 1.00 85.62 85 SER A O 1
ATOM 634 N N . VAL A 1 86 ? 11.593 2.356 4.862 1.00 88.56 86 VAL A N 1
ATOM 635 C CA . VAL A 1 86 ? 10.548 2.291 5.899 1.00 88.56 86 VAL A CA 1
ATOM 636 C C . VAL A 1 86 ? 9.248 2.911 5.386 1.00 88.56 86 VAL A C 1
ATOM 638 O O . VAL A 1 86 ? 8.168 2.354 5.580 1.00 88.56 86 VAL A O 1
ATOM 641 N N . GLU A 1 87 ? 9.356 4.022 4.664 1.00 87.69 87 GLU A N 1
ATOM 642 C CA . GLU A 1 87 ? 8.230 4.751 4.084 1.00 87.69 87 GLU A CA 1
ATOM 643 C C . GLU A 1 87 ? 7.508 3.888 3.045 1.00 87.69 87 GLU A C 1
ATOM 645 O O . GLU A 1 87 ? 6.292 3.716 3.114 1.00 87.69 87 GLU A O 1
ATOM 650 N N . ARG A 1 88 ? 8.253 3.261 2.121 1.00 89.25 88 ARG A N 1
ATOM 651 C CA . ARG A 1 88 ? 7.675 2.371 1.102 1.00 89.25 88 ARG A CA 1
ATOM 652 C C . ARG A 1 88 ? 7.033 1.132 1.732 1.00 89.25 88 ARG A C 1
ATOM 654 O O . ARG A 1 88 ? 5.951 0.742 1.303 1.00 89.25 88 ARG A O 1
ATOM 661 N N . LYS A 1 89 ? 7.649 0.546 2.768 1.00 93.44 89 LYS A N 1
ATOM 662 C CA . LYS A 1 89 ? 7.070 -0.576 3.534 1.00 93.44 89 LYS A CA 1
ATOM 663 C C . LYS A 1 89 ? 5.727 -0.205 4.152 1.00 93.44 89 LYS A C 1
ATOM 665 O O . LYS A 1 89 ? 4.743 -0.915 3.961 1.00 93.44 89 LYS A O 1
ATOM 670 N N . SER A 1 90 ? 5.689 0.921 4.867 1.00 93.94 90 SER A N 1
ATOM 671 C CA . SER A 1 90 ? 4.461 1.436 5.476 1.00 93.94 90 SER A CA 1
ATOM 672 C C . SER A 1 90 ? 3.393 1.687 4.410 1.00 93.94 90 SER A C 1
ATOM 674 O O . SER A 1 90 ? 2.256 1.236 4.548 1.00 93.94 90 SER A O 1
ATOM 676 N N . ARG A 1 91 ? 3.774 2.312 3.289 1.00 92.12 91 ARG A N 1
ATOM 677 C CA . ARG A 1 91 ? 2.850 2.624 2.197 1.00 92.12 91 ARG A CA 1
ATOM 678 C C . ARG A 1 91 ? 2.201 1.382 1.586 1.00 92.12 91 ARG A C 1
ATOM 680 O O . ARG A 1 91 ? 0.985 1.379 1.424 1.00 92.12 91 ARG A O 1
ATOM 687 N N . VAL A 1 92 ? 2.971 0.324 1.316 1.00 95.38 92 VAL A N 1
ATOM 688 C CA . VAL A 1 92 ? 2.441 -0.959 0.810 1.00 95.38 92 VAL A CA 1
ATOM 689 C C . VAL A 1 92 ? 1.360 -1.512 1.738 1.00 95.38 92 VAL A C 1
ATOM 691 O O . VAL A 1 92 ? 0.296 -1.922 1.276 1.00 95.38 92 VAL A O 1
ATOM 694 N N . LEU A 1 93 ? 1.601 -1.489 3.049 1.00 97.25 93 LEU A N 1
ATOM 695 C CA . LEU A 1 93 ? 0.656 -1.995 4.046 1.00 97.25 93 LEU A CA 1
ATOM 696 C C . LEU A 1 93 ? -0.605 -1.121 4.143 1.00 97.25 93 LEU A C 1
ATOM 698 O O . LEU A 1 93 ? -1.712 -1.650 4.242 1.00 97.25 93 LEU A O 1
ATOM 702 N N . VAL A 1 94 ? -0.466 0.204 4.046 1.00 97.50 94 VAL A N 1
ATOM 703 C CA . VAL A 1 94 ? -1.606 1.137 4.034 1.00 97.50 94 VAL A CA 1
ATOM 704 C C . VAL A 1 94 ? -2.460 0.974 2.774 1.00 97.50 94 VAL A C 1
ATOM 706 O O . VAL A 1 94 ? -3.686 0.912 2.873 1.00 97.50 94 VAL A O 1
ATOM 709 N N . ASP A 1 95 ? -1.851 0.863 1.594 1.00 97.38 95 ASP A N 1
ATOM 710 C CA . ASP A 1 95 ? -2.598 0.649 0.352 1.00 97.38 95 ASP A CA 1
ATOM 711 C C . ASP A 1 95 ? -3.244 -0.754 0.324 1.00 97.38 95 ASP A C 1
ATOM 713 O O . ASP A 1 95 ? -4.386 -0.902 -0.116 1.00 97.38 95 ASP A O 1
ATOM 717 N N . THR A 1 96 ? -2.590 -1.770 0.902 1.00 98.19 96 THR A N 1
ATOM 718 C CA . THR A 1 96 ? -3.191 -3.102 1.120 1.00 98.19 96 THR A CA 1
ATOM 719 C C . THR A 1 96 ? -4.411 -3.014 2.040 1.00 98.19 96 THR A C 1
ATOM 721 O O . THR A 1 96 ? -5.466 -3.577 1.737 1.00 98.19 96 THR A O 1
ATOM 724 N N . ALA A 1 97 ? -4.318 -2.244 3.130 1.00 98.19 97 ALA A N 1
ATOM 725 C CA . ALA A 1 97 ? -5.453 -1.988 4.009 1.00 98.19 97 ALA A CA 1
ATOM 726 C C . ALA A 1 97 ? -6.609 -1.309 3.262 1.00 98.19 97 ALA A C 1
ATOM 728 O O . ALA A 1 97 ? -7.756 -1.718 3.433 1.00 98.19 97 ALA A O 1
ATOM 729 N N . ARG A 1 98 ? -6.327 -0.330 2.389 1.00 97.81 98 ARG A N 1
ATOM 730 C CA . ARG A 1 98 ? -7.338 0.303 1.522 1.00 97.81 98 ARG A CA 1
ATOM 731 C C . ARG A 1 98 ? -8.045 -0.731 0.636 1.00 97.81 98 ARG A C 1
ATOM 733 O O . ARG A 1 98 ? -9.272 -0.703 0.550 1.00 97.81 98 ARG A O 1
ATOM 740 N N . GLY A 1 99 ? -7.309 -1.678 0.049 1.00 97.81 99 GLY A N 1
ATOM 741 C CA . GLY A 1 99 ? -7.886 -2.798 -0.707 1.00 97.81 99 GLY A CA 1
ATOM 742 C C . GLY A 1 99 ? -8.842 -3.657 0.132 1.00 97.81 99 GLY A C 1
ATOM 743 O O . GLY A 1 99 ? -9.978 -3.904 -0.274 1.00 97.81 99 GLY A O 1
ATOM 744 N N . HIS A 1 100 ? -8.440 -4.047 1.345 1.00 98.25 100 HIS A N 1
ATOM 745 C CA . HIS A 1 100 ? -9.311 -4.791 2.265 1.00 98.25 100 HIS A CA 1
ATOM 746 C C . HIS A 1 100 ? -10.547 -3.988 2.699 1.00 98.25 100 HIS A C 1
ATOM 748 O O . HIS A 1 100 ? -11.653 -4.532 2.748 1.00 98.25 100 HIS A O 1
ATOM 754 N N . VAL A 1 101 ? -10.398 -2.684 2.958 1.00 98.00 101 VAL A N 1
ATOM 755 C CA . VAL A 1 101 ? -11.521 -1.781 3.263 1.00 98.00 101 VAL A CA 1
ATOM 756 C C . VAL A 1 101 ? -12.535 -1.796 2.120 1.00 98.00 101 VAL A C 1
ATOM 758 O O . VAL A 1 101 ? -13.723 -1.991 2.389 1.00 98.00 101 VAL A O 1
ATOM 761 N N . GLN A 1 102 ? -12.089 -1.680 0.865 1.00 96.06 102 GLN A N 1
ATOM 762 C CA . GLN A 1 102 ? -12.949 -1.735 -0.328 1.00 96.06 102 GLN A CA 1
ATOM 763 C C . GLN A 1 102 ? -13.676 -3.088 -0.473 1.00 96.06 102 GLN A C 1
ATOM 765 O O . GLN A 1 102 ? -14.837 -3.120 -0.881 1.00 96.06 102 GLN A O 1
ATOM 770 N N . ARG A 1 103 ? -13.048 -4.202 -0.065 1.00 96.75 103 ARG A N 1
ATOM 771 C CA . ARG A 1 103 ? -13.660 -5.552 -0.052 1.00 96.75 103 ARG A CA 1
ATOM 772 C C . ARG A 1 103 ? -14.556 -5.829 1.154 1.00 96.75 103 ARG A C 1
ATOM 774 O O . ARG A 1 103 ? -15.158 -6.897 1.223 1.00 96.75 103 ARG A O 1
ATOM 781 N N . LYS A 1 104 ? -14.676 -4.883 2.090 1.00 96.94 104 LYS A N 1
ATOM 782 C CA . LYS A 1 104 ? -15.373 -5.062 3.378 1.00 96.94 104 LYS A CA 1
ATOM 783 C C . LYS A 1 104 ? -14.744 -6.130 4.281 1.00 96.94 104 LYS A C 1
ATOM 785 O O . LYS A 1 104 ? -15.422 -6.761 5.087 1.00 96.94 104 LYS A O 1
ATOM 790 N N . GLU A 1 105 ? -13.432 -6.309 4.164 1.00 97.94 105 GLU A N 1
ATOM 791 C CA . GLU A 1 105 ? -12.622 -7.233 4.961 1.00 97.94 105 GLU A CA 1
ATOM 792 C C . GLU A 1 105 ? -11.992 -6.497 6.157 1.00 97.94 105 GLU A C 1
ATOM 794 O O . GLU A 1 105 ? -10.774 -6.388 6.286 1.00 97.94 105 GLU A O 1
ATOM 799 N N . ASP A 1 106 ? -12.835 -5.958 7.041 1.00 98.38 106 ASP A N 1
ATOM 800 C CA . ASP A 1 106 ? -12.445 -4.996 8.089 1.00 98.38 106 ASP A CA 1
ATOM 801 C C . ASP A 1 106 ? -11.345 -5.496 9.034 1.00 98.38 106 ASP A C 1
ATOM 803 O O . ASP A 1 106 ? -10.510 -4.718 9.493 1.00 98.38 106 ASP A O 1
ATOM 807 N N . GLU A 1 107 ? -11.351 -6.790 9.358 1.00 98.38 107 GLU A N 1
ATOM 808 C CA . GLU A 1 107 ? -10.338 -7.394 10.228 1.00 98.38 107 GLU A CA 1
ATOM 809 C C . GLU A 1 107 ? -8.967 -7.399 9.543 1.00 98.38 107 GLU A C 1
ATOM 811 O O . GLU A 1 107 ? -7.991 -6.945 10.134 1.00 98.38 107 GLU A O 1
ATOM 816 N N . ALA A 1 108 ? -8.906 -7.815 8.275 1.00 98.31 108 ALA A N 1
ATOM 817 C CA . ALA A 1 108 ? -7.675 -7.803 7.490 1.00 98.31 108 ALA A CA 1
ATOM 818 C C . ALA A 1 108 ? -7.160 -6.371 7.274 1.00 98.31 108 ALA A C 1
ATOM 820 O O . ALA A 1 108 ? -5.971 -6.110 7.449 1.00 98.31 108 ALA A O 1
ATOM 821 N N . ALA A 1 109 ? -8.062 -5.423 6.998 1.00 98.50 109 ALA A N 1
ATOM 822 C CA . ALA A 1 109 ? -7.718 -4.007 6.910 1.00 98.50 109 ALA A CA 1
ATOM 823 C C . ALA A 1 109 ? -7.088 -3.485 8.210 1.00 98.50 109 ALA A C 1
ATOM 825 O O . ALA A 1 109 ? -6.044 -2.834 8.182 1.00 98.50 109 ALA A O 1
ATOM 826 N N . ALA A 1 110 ? -7.699 -3.785 9.359 1.00 98.56 110 ALA A N 1
ATOM 827 C CA . ALA A 1 110 ? -7.191 -3.342 10.651 1.00 98.56 110 ALA A CA 1
ATOM 828 C C . ALA A 1 110 ? -5.819 -3.952 10.976 1.00 98.56 110 ALA A C 1
ATOM 830 O O . ALA A 1 110 ? -4.953 -3.250 11.494 1.00 98.56 110 ALA A O 1
ATOM 831 N N . LEU A 1 111 ? -5.605 -5.231 10.654 1.00 98.44 111 LEU A N 1
ATOM 832 C CA . LEU A 1 111 ? -4.315 -5.896 10.850 1.00 98.44 111 LEU A CA 1
ATOM 833 C C . LEU A 1 111 ? -3.223 -5.294 9.957 1.00 98.44 111 LEU A C 1
ATOM 835 O O . LEU A 1 111 ? -2.150 -4.982 10.463 1.00 98.44 111 LEU A O 1
ATOM 839 N N . ALA A 1 112 ? -3.515 -5.022 8.683 1.00 98.19 112 ALA A N 1
ATOM 840 C CA . ALA A 1 112 ? -2.569 -4.364 7.781 1.00 98.19 112 ALA A CA 1
ATOM 841 C C . ALA A 1 112 ? -2.174 -2.954 8.268 1.00 98.19 112 ALA A C 1
ATOM 843 O O . ALA A 1 112 ? -1.001 -2.588 8.222 1.00 98.19 112 ALA A O 1
ATOM 844 N N . LEU A 1 113 ? -3.118 -2.175 8.816 1.00 98.50 113 LEU A N 1
ATOM 845 C CA . LEU A 1 113 ? -2.809 -0.868 9.415 1.00 98.50 113 LEU A CA 1
ATOM 846 C C . LEU A 1 1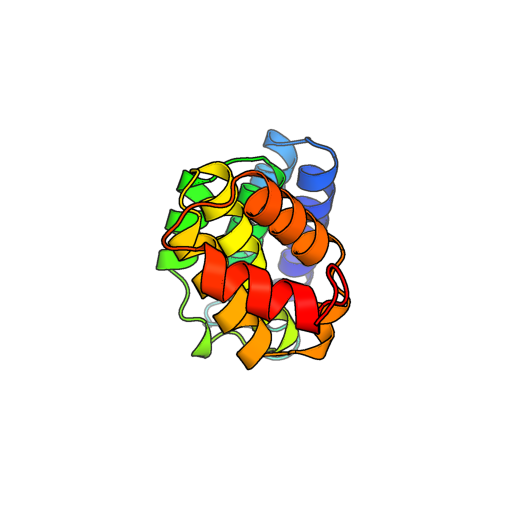13 ? -1.961 -0.978 10.691 1.00 98.50 113 LEU A C 1
ATOM 848 O O . LEU A 1 113 ? -1.096 -0.136 10.928 1.00 98.50 113 LEU A O 1
ATOM 852 N N . LEU A 1 114 ? -2.188 -2.002 11.518 1.00 98.50 114 LEU A N 1
ATOM 853 C CA . LEU A 1 114 ? -1.341 -2.265 12.684 1.00 98.50 114 LEU A CA 1
ATOM 854 C C . LEU A 1 114 ? 0.068 -2.687 12.264 1.00 98.50 114 LEU A C 1
ATOM 856 O O . LEU A 1 114 ? 1.043 -2.243 12.866 1.00 98.50 114 LEU A O 1
ATOM 860 N N . ASP A 1 115 ? 0.188 -3.500 11.216 1.00 97.75 115 ASP A N 1
ATOM 861 C CA . ASP A 1 115 ? 1.481 -3.869 10.652 1.00 97.75 115 ASP A CA 1
ATOM 862 C C . ASP A 1 115 ? 2.220 -2.632 10.126 1.00 97.75 115 ASP A C 1
ATOM 864 O O . ASP A 1 115 ? 3.409 -2.481 10.411 1.00 97.75 115 ASP A O 1
ATOM 868 N N . ALA A 1 116 ? 1.518 -1.711 9.453 1.00 97.50 116 ALA A N 1
ATOM 869 C CA . ALA A 1 116 ? 2.076 -0.430 9.018 1.00 97.50 116 ALA A CA 1
ATOM 870 C C . ALA A 1 116 ? 2.557 0.417 10.208 1.00 97.50 116 ALA A C 1
ATOM 872 O O . ALA A 1 116 ? 3.649 0.983 10.170 1.00 97.50 116 ALA A O 1
ATOM 873 N N . GLU A 1 117 ? 1.788 0.460 11.301 1.00 97.69 117 GLU A N 1
ATOM 874 C CA . GLU A 1 117 ? 2.151 1.226 12.500 1.00 97.69 117 GLU A CA 1
ATOM 875 C C . GLU A 1 117 ? 3.428 0.688 13.156 1.00 97.69 117 GLU A C 1
ATOM 877 O O . GLU A 1 117 ? 4.255 1.465 13.633 1.00 97.69 117 GLU A O 1
ATOM 882 N N . ARG A 1 118 ? 3.626 -0.637 13.156 1.00 96.88 118 ARG A N 1
ATOM 883 C CA . ARG A 1 118 ? 4.871 -1.243 13.658 1.00 96.88 118 ARG A CA 1
ATOM 884 C C . ARG A 1 118 ? 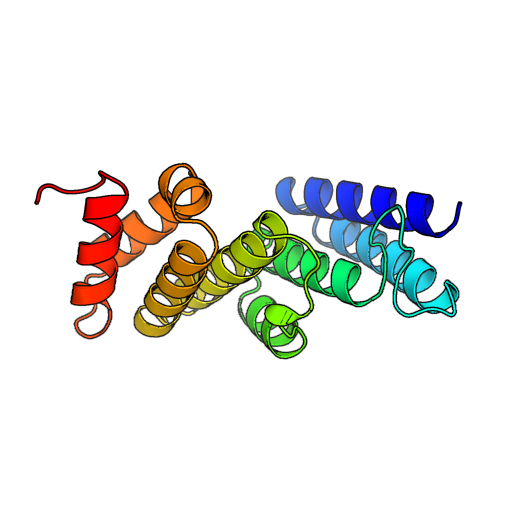6.087 -0.858 12.817 1.00 96.88 118 ARG A C 1
ATOM 886 O O . ARG A 1 118 ? 7.186 -0.821 13.361 1.00 96.88 118 ARG A O 1
ATOM 893 N N . ILE A 1 119 ? 5.902 -0.608 11.519 1.00 95.94 119 ILE A N 1
ATOM 894 C CA . ILE A 1 119 ? 6.966 -0.137 10.625 1.00 95.94 119 ILE A CA 1
ATOM 895 C C . ILE A 1 119 ? 7.276 1.337 10.898 1.00 95.94 119 ILE A C 1
ATOM 897 O O . ILE A 1 119 ? 8.438 1.689 11.090 1.00 95.94 119 ILE A O 1
ATOM 901 N N . SER A 1 120 ? 6.252 2.195 10.931 1.00 94.56 120 SER A N 1
ATOM 902 C CA . SER A 1 120 ? 6.401 3.608 11.286 1.00 94.56 120 SER A CA 1
ATOM 903 C C . SER A 1 120 ? 5.124 4.163 11.911 1.00 94.56 120 SER A C 1
ATOM 905 O O . SER A 1 120 ? 4.136 4.454 11.233 1.00 94.56 120 SER A O 1
ATOM 907 N N . ALA A 1 121 ? 5.164 4.357 13.228 1.00 95.25 121 ALA A N 1
ATOM 908 C CA . ALA A 1 121 ? 4.044 4.921 13.972 1.00 95.25 121 ALA A CA 1
ATOM 909 C C . ALA A 1 121 ? 3.798 6.402 13.640 1.00 95.25 121 ALA A C 1
ATOM 911 O O . ALA A 1 121 ? 2.666 6.866 13.751 1.00 95.25 121 ALA A O 1
ATOM 912 N N . GLU A 1 122 ? 4.841 7.149 13.265 1.00 93.31 122 GLU A N 1
ATOM 913 C CA . GLU A 1 122 ? 4.732 8.556 12.857 1.00 93.31 122 GLU A CA 1
ATOM 914 C C . GLU A 1 122 ? 3.988 8.675 11.524 1.00 93.31 122 GLU A C 1
ATOM 916 O O . GLU A 1 122 ? 2.945 9.323 11.467 1.00 93.31 122 GLU A O 1
ATOM 921 N N . GLU A 1 123 ? 4.419 7.919 10.510 1.00 91.44 123 GLU A N 1
ATOM 922 C CA . GLU A 1 123 ? 3.788 7.906 9.184 1.00 91.44 123 GLU A CA 1
ATOM 923 C C . GLU A 1 123 ? 2.302 7.521 9.266 1.00 91.44 123 GLU A C 1
ATOM 925 O O . GLU A 1 123 ? 1.436 8.162 8.673 1.00 91.44 123 GLU A O 1
ATOM 930 N N . VAL A 1 124 ? 1.975 6.494 10.056 1.00 96.44 124 VAL A N 1
ATOM 931 C CA . VAL A 1 124 ? 0.587 6.057 10.258 1.00 96.44 124 VAL A CA 1
ATOM 932 C C . VAL A 1 124 ? -0.254 7.101 10.996 1.00 96.44 124 VAL A C 1
ATOM 934 O O . VAL A 1 124 ? -1.427 7.296 10.665 1.00 96.44 124 VAL A O 1
ATOM 937 N N . ARG A 1 125 ? 0.317 7.789 11.989 1.00 94.62 125 ARG A N 1
ATOM 938 C CA . ARG A 1 125 ? -0.390 8.823 12.759 1.00 94.62 125 ARG A CA 1
ATOM 939 C C . ARG A 1 125 ? -0.704 10.055 11.910 1.00 94.62 125 ARG A C 1
ATOM 941 O O . ARG A 1 125 ? -1.789 10.633 12.063 1.00 94.62 125 ARG A O 1
ATOM 948 N N . ASP A 1 126 ? 0.213 10.434 11.029 1.00 92.12 126 ASP A N 1
ATOM 949 C CA . ASP A 1 126 ? 0.126 11.672 10.250 1.00 92.12 126 ASP A CA 1
ATOM 950 C C . ASP A 1 126 ? -0.513 11.464 8.868 1.00 92.12 126 ASP A C 1
ATOM 952 O O . ASP A 1 126 ? -0.974 12.420 8.241 1.00 92.12 126 ASP A O 1
ATOM 956 N N . SER A 1 127 ? -0.671 10.211 8.431 1.00 95.38 127 SER A N 1
ATOM 957 C CA . SER A 1 127 ? -1.343 9.869 7.178 1.00 95.38 127 SER A CA 1
ATOM 958 C C . SER A 1 127 ? -2.838 10.215 7.183 1.00 95.38 127 SER A C 1
ATOM 960 O O . SER A 1 127 ? -3.656 9.638 7.911 1.00 95.38 127 SER A O 1
ATOM 962 N N . GLY A 1 128 ? -3.225 11.128 6.286 1.00 96.19 128 GLY A N 1
ATOM 963 C CA . GLY A 1 128 ? -4.627 11.468 6.026 1.00 96.19 128 GLY A CA 1
ATOM 964 C C . GLY A 1 128 ? -5.451 10.269 5.546 1.00 96.19 128 GLY A C 1
ATOM 965 O O . GLY A 1 128 ? -6.573 10.081 6.019 1.00 96.19 128 GLY A O 1
ATOM 966 N N . LEU A 1 129 ? -4.863 9.418 4.696 1.00 95.94 129 LEU A N 1
ATOM 967 C CA . LEU A 1 129 ? -5.498 8.195 4.198 1.00 95.94 129 LEU A CA 1
ATOM 968 C C . LEU A 1 129 ? -5.774 7.209 5.338 1.00 95.94 129 LEU A C 1
ATOM 970 O O . LEU A 1 129 ? -6.884 6.702 5.451 1.00 95.94 129 LEU A O 1
ATOM 974 N N . VAL A 1 130 ? -4.816 6.971 6.241 1.00 98.06 130 VAL A N 1
ATOM 975 C CA . VAL A 1 130 ? -5.060 6.069 7.381 1.00 98.06 130 VAL A CA 1
ATOM 976 C C . VAL A 1 130 ? -6.207 6.583 8.250 1.00 98.06 130 VAL A C 1
ATOM 978 O O . VAL A 1 130 ? -7.072 5.811 8.665 1.00 98.06 130 VAL A O 1
ATOM 981 N N . ARG A 1 131 ? -6.268 7.896 8.489 1.00 98.31 131 ARG A N 1
ATOM 982 C CA . ARG A 1 131 ? -7.372 8.506 9.242 1.00 98.31 131 ARG A CA 1
ATOM 983 C C . ARG A 1 131 ? -8.718 8.337 8.542 1.00 98.31 131 ARG A C 1
ATOM 985 O O . ARG A 1 131 ? -9.723 8.149 9.221 1.00 98.31 131 ARG A O 1
ATOM 992 N N . GLU A 1 132 ? -8.757 8.427 7.218 1.00 98.06 132 GLU A N 1
ATOM 993 C CA . GLU A 1 132 ? -9.953 8.150 6.417 1.00 98.06 132 GLU A CA 1
ATOM 994 C C . GLU A 1 132 ? -10.408 6.694 6.574 1.00 98.06 132 GLU A C 1
ATOM 996 O O . GLU A 1 132 ? -11.534 6.459 7.016 1.00 98.06 132 GLU A O 1
ATOM 1001 N N . LEU A 1 133 ? -9.507 5.732 6.346 1.00 98.44 133 LEU A N 1
ATOM 1002 C CA . LEU A 1 133 ? -9.797 4.301 6.489 1.00 98.44 133 LEU A CA 1
ATOM 1003 C C . LEU A 1 133 ? -10.278 3.959 7.907 1.00 98.44 133 LEU A C 1
ATOM 1005 O O . LEU A 1 133 ? -11.253 3.232 8.084 1.00 98.44 133 LEU A O 1
ATOM 1009 N N . LEU A 1 134 ? -9.640 4.522 8.938 1.00 98.56 134 LEU A N 1
ATOM 1010 C CA . LEU A 1 134 ? -10.048 4.320 10.328 1.00 98.56 134 LEU A CA 1
ATOM 1011 C C . LEU A 1 134 ? -11.444 4.872 10.617 1.00 98.56 134 LEU A C 1
ATOM 1013 O O . LEU A 1 134 ? -12.193 4.230 11.348 1.00 98.56 134 LEU A O 1
ATOM 1017 N N . ARG A 1 135 ? -11.819 6.034 10.066 1.00 98.56 135 ARG A N 1
ATOM 1018 C CA . ARG A 1 135 ? -13.182 6.570 10.230 1.00 98.56 135 ARG A CA 1
ATOM 1019 C C . ARG A 1 135 ? -14.215 5.647 9.601 1.00 98.56 135 ARG A C 1
ATOM 1021 O O . ARG A 1 135 ? -15.253 5.403 10.212 1.00 98.56 135 ARG A O 1
ATOM 1028 N N . GLU A 1 136 ? -13.919 5.109 8.425 1.00 98.38 136 GLU A N 1
ATOM 1029 C CA . GLU A 1 136 ? -14.810 4.169 7.755 1.00 98.38 136 GLU A CA 1
ATOM 1030 C C . GLU A 1 136 ? -14.957 2.859 8.544 1.00 98.38 136 GLU A C 1
ATOM 1032 O O . GLU A 1 136 ? -16.072 2.399 8.792 1.00 98.38 136 GLU A O 1
ATOM 1037 N N . LEU A 1 137 ? -13.847 2.294 9.022 1.00 98.62 137 LEU A N 1
ATOM 1038 C CA . LEU A 1 137 ? -13.851 1.086 9.851 1.00 98.62 137 LEU A CA 1
ATOM 1039 C C . LEU A 1 137 ? -14.561 1.305 11.199 1.00 98.62 137 LEU A C 1
ATOM 1041 O O . LEU A 1 137 ? -15.288 0.428 11.666 1.00 98.62 137 LEU A O 1
ATOM 1045 N N . LEU A 1 138 ? -14.392 2.477 11.820 1.00 98.50 138 LEU A N 1
ATOM 1046 C CA . LEU A 1 138 ? -15.125 2.861 13.032 1.00 98.50 138 LEU A CA 1
ATOM 1047 C C . LEU A 1 138 ? -16.628 2.965 12.777 1.00 98.50 138 LEU A C 1
ATOM 1049 O O . LEU A 1 138 ? -17.408 2.569 13.638 1.00 98.50 138 LEU A O 1
ATOM 1053 N N . PHE A 1 139 ? -17.030 3.489 11.618 1.00 98.12 139 PHE A N 1
ATOM 1054 C CA . PHE A 1 139 ? -18.434 3.590 11.236 1.00 98.12 139 PHE A CA 1
ATOM 1055 C C . PHE A 1 139 ? -19.073 2.209 11.034 1.00 98.12 139 PHE A C 1
ATOM 1057 O O . PHE A 1 139 ? -20.196 1.987 11.484 1.00 98.12 139 PHE A O 1
ATOM 1064 N N . ARG A 1 140 ? -18.358 1.266 10.405 1.00 98.06 140 ARG A N 1
ATOM 1065 C CA . ARG A 1 140 ? -18.836 -0.119 10.226 1.00 98.06 140 ARG A CA 1
ATOM 1066 C C . ARG A 1 140 ? -18.866 -0.920 11.533 1.00 98.06 140 ARG A C 1
ATOM 1068 O O . ARG A 1 140 ? -19.719 -1.789 11.691 1.00 98.06 140 ARG A O 1
ATOM 1075 N N . ASP A 1 141 ? -17.939 -0.641 12.453 1.00 96.81 141 ASP A N 1
ATOM 1076 C CA . ASP A 1 141 ? -17.838 -1.214 13.807 1.00 96.81 141 ASP A CA 1
ATOM 1077 C C . ASP A 1 141 ? -17.912 -2.757 13.871 1.00 96.81 141 ASP A C 1
ATOM 1079 O O . ASP A 1 141 ? -18.461 -3.338 14.820 1.00 96.81 141 ASP A O 1
ATOM 1083 N N . HIS A 1 142 ? -17.342 -3.438 12.867 1.00 97.50 142 HIS A N 1
ATOM 1084 C CA . HIS A 1 142 ? -17.364 -4.897 12.773 1.00 97.50 142 HIS A CA 1
ATOM 1085 C C . HIS A 1 142 ? -16.681 -5.554 13.982 1.00 97.50 142 HIS A C 1
ATOM 1087 O O . HIS A 1 142 ? -15.562 -5.199 14.362 1.00 97.50 142 HIS A O 1
ATOM 1093 N N . ALA A 1 143 ? -17.336 -6.558 14.573 1.00 97.50 143 ALA A N 1
ATOM 1094 C CA . ALA A 1 143 ? -16.975 -7.099 15.885 1.00 97.50 143 ALA A CA 1
ATOM 1095 C C . ALA A 1 143 ? -15.515 -7.573 15.990 1.00 97.50 143 ALA A C 1
ATOM 1097 O O . ALA A 1 143 ? -14.864 -7.307 16.998 1.00 97.50 143 ALA A O 1
ATOM 1098 N N . ARG A 1 144 ? -14.994 -8.237 14.949 1.00 97.44 144 ARG A N 1
ATOM 1099 C CA . ARG A 1 144 ? -13.613 -8.751 14.937 1.00 97.44 144 ARG A CA 1
ATOM 1100 C C . ARG A 1 144 ? -12.556 -7.654 14.776 1.00 97.44 144 ARG A C 1
ATOM 1102 O O . ARG A 1 144 ? -11.499 -7.726 15.384 1.00 97.44 144 ARG A O 1
ATOM 1109 N N . ALA A 1 145 ? -12.861 -6.602 14.017 1.00 97.62 145 ALA A N 1
ATOM 1110 C CA . ALA A 1 145 ? -11.939 -5.492 13.779 1.00 97.62 145 ALA A CA 1
ATOM 1111 C C . ALA A 1 145 ? -11.963 -4.454 14.915 1.00 97.62 145 ALA A C 1
ATOM 1113 O O . ALA A 1 145 ? -10.963 -3.788 15.180 1.00 97.62 145 ALA A O 1
ATOM 1114 N N . ARG A 1 146 ? -13.100 -4.323 15.612 1.00 98.06 146 ARG A N 1
ATOM 1115 C CA . ARG A 1 146 ? -13.375 -3.289 16.620 1.00 98.06 146 ARG A CA 1
ATOM 1116 C C . ARG A 1 146 ? -12.240 -3.045 17.629 1.00 98.06 146 ARG A C 1
ATOM 1118 O O . ARG A 1 146 ? -11.921 -1.872 17.841 1.00 98.06 146 ARG A O 1
ATOM 1125 N N . PRO A 1 147 ? -11.619 -4.058 18.269 1.00 97.75 147 PRO A N 1
ATOM 1126 C CA . PRO A 1 147 ? -10.552 -3.813 19.242 1.00 97.75 147 PRO A CA 1
ATOM 1127 C C . PRO A 1 147 ? -9.324 -3.164 18.593 1.00 97.75 147 PRO A C 1
ATOM 1129 O O . PRO A 1 147 ? -8.783 -2.189 19.119 1.00 97.75 147 PRO A O 1
ATOM 1132 N N . HIS A 1 148 ? -8.933 -3.671 17.422 1.00 98.12 148 HIS A N 1
ATOM 1133 C CA . HIS A 1 1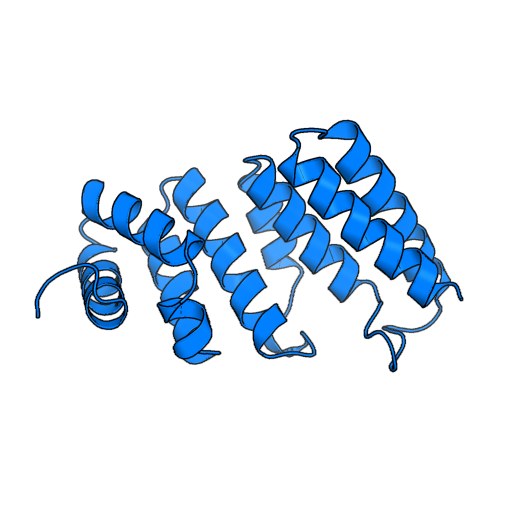48 ? -7.792 -3.197 16.641 1.00 98.12 148 HIS A CA 1
ATOM 1134 C C . HIS A 1 148 ? -8.016 -1.766 16.152 1.00 98.12 148 HIS A C 1
ATOM 1136 O O . HIS A 1 148 ? -7.203 -0.881 16.420 1.00 98.12 148 HIS A O 1
ATOM 1142 N N . VAL A 1 149 ? -9.171 -1.526 15.527 1.00 98.44 149 VAL A N 1
ATOM 1143 C CA . VAL A 1 149 ? -9.556 -0.224 14.972 1.00 98.44 149 VAL A CA 1
ATOM 1144 C C . VAL A 1 149 ? -9.627 0.833 16.069 1.00 98.44 149 VAL A C 1
ATOM 1146 O O . VAL A 1 149 ? -9.034 1.897 15.927 1.00 98.44 149 VAL A O 1
ATOM 1149 N N . ARG A 1 150 ? -10.288 0.551 17.201 1.00 98.25 150 ARG A N 1
ATOM 1150 C CA . ARG A 1 150 ? -10.377 1.516 18.312 1.00 98.25 150 ARG A CA 1
ATOM 1151 C C . ARG A 1 150 ? -9.024 1.777 18.964 1.00 98.25 150 ARG A C 1
ATOM 1153 O O . ARG A 1 150 ? -8.752 2.906 19.362 1.00 98.25 150 ARG A O 1
ATOM 1160 N N . GLY A 1 151 ? -8.181 0.753 19.095 1.00 97.81 151 GLY A N 1
ATOM 1161 C CA . GLY A 1 151 ? -6.826 0.907 19.620 1.00 97.81 151 GLY A CA 1
ATOM 1162 C C . GLY A 1 151 ? -5.991 1.854 18.760 1.00 97.81 151 GLY A C 1
ATOM 1163 O O . GLY A 1 151 ? -5.421 2.812 19.282 1.00 97.81 151 GLY A O 1
ATOM 1164 N N . LEU A 1 152 ? -5.970 1.616 17.448 1.00 98.12 152 LEU A N 1
ATOM 1165 C CA . LEU A 1 152 ? -5.227 2.446 16.506 1.00 98.12 152 LEU A CA 1
ATOM 1166 C C . LEU A 1 152 ? -5.826 3.856 16.389 1.00 98.12 152 LEU A C 1
ATOM 1168 O O . LEU A 1 152 ? -5.104 4.842 16.489 1.00 98.12 152 LEU A O 1
ATOM 1172 N N . ALA A 1 153 ? -7.153 3.979 16.306 1.00 98.00 153 ALA A N 1
ATOM 1173 C CA . ALA A 1 153 ? -7.841 5.268 16.234 1.00 98.00 153 ALA A CA 1
ATOM 1174 C C . ALA A 1 153 ? -7.531 6.193 17.421 1.00 98.00 153 ALA A C 1
ATOM 1176 O O . ALA A 1 153 ? -7.390 7.400 17.224 1.00 98.00 153 ALA A O 1
ATOM 1177 N N . ARG A 1 154 ? -7.374 5.654 18.638 1.00 97.31 154 ARG A N 1
ATOM 1178 C CA . ARG A 1 154 ? -6.915 6.434 19.802 1.00 97.31 154 ARG A CA 1
ATOM 1179 C C . ARG A 1 154 ? -5.490 6.950 19.627 1.00 97.31 154 ARG A C 1
ATOM 1181 O O . ARG A 1 154 ? -5.241 8.124 19.875 1.00 97.31 154 ARG A O 1
ATOM 1188 N N . ARG A 1 155 ? -4.561 6.103 19.169 1.00 96.50 155 ARG A N 1
ATOM 1189 C CA . ARG A 1 155 ? -3.159 6.496 18.922 1.00 96.50 155 ARG A CA 1
ATOM 1190 C C . ARG A 1 155 ? -3.027 7.511 17.782 1.00 96.50 155 ARG A C 1
ATOM 1192 O O . ARG A 1 155 ? -2.130 8.352 17.822 1.00 96.50 155 ARG A O 1
ATOM 1199 N N . CYS A 1 156 ? -3.959 7.484 16.829 1.00 96.19 156 CYS A N 1
ATOM 1200 C CA . CYS A 1 156 ? -4.116 8.491 15.776 1.00 96.19 156 CYS A CA 1
ATOM 1201 C C . CYS A 1 156 ? -4.917 9.737 16.219 1.00 96.19 156 CYS A C 1
ATOM 1203 O O . CYS A 1 156 ? -5.094 10.664 15.428 1.00 96.19 156 CYS A O 1
ATOM 1205 N N . GLY A 1 157 ? -5.424 9.784 17.458 1.00 95.38 157 GLY A N 1
ATOM 1206 C CA . GLY A 1 157 ? -6.170 10.926 18.000 1.00 95.38 157 GLY A CA 1
ATOM 1207 C C . GLY A 1 157 ? -7.556 11.147 17.381 1.00 95.38 157 GLY A C 1
ATOM 1208 O O . GLY A 1 157 ? -8.041 12.274 17.362 1.00 95.38 157 GLY A O 1
ATOM 1209 N N . LEU A 1 158 ? -8.189 10.104 16.834 1.00 95.94 158 LEU A N 1
ATOM 1210 C CA . LEU A 1 158 ? -9.525 10.187 16.225 1.00 95.94 158 LEU A CA 1
ATOM 1211 C C . LEU A 1 158 ? -10.663 10.029 17.239 1.00 95.94 158 LEU A C 1
ATOM 1213 O O . LEU A 1 158 ? -11.766 10.510 16.996 1.00 95.94 158 LEU A O 1
ATOM 1217 N N . ILE A 1 159 ? -10.408 9.340 18.352 1.00 94.88 159 ILE A N 1
ATOM 1218 C CA . ILE A 1 159 ? -11.371 9.101 19.433 1.00 94.88 159 ILE A CA 1
ATOM 1219 C C . ILE A 1 159 ? -10.675 9.218 20.793 1.00 94.88 159 ILE A C 1
ATOM 1221 O O . ILE A 1 159 ? -9.459 9.035 20.889 1.00 94.88 159 ILE A O 1
ATOM 1225 N N . ALA A 1 160 ? -11.449 9.509 21.840 1.00 86.75 160 ALA A N 1
ATOM 1226 C CA . ALA A 1 160 ? -10.938 9.612 23.205 1.00 86.75 160 ALA A CA 1
ATOM 1227 C C . ALA A 1 160 ? -10.475 8.251 23.768 1.00 86.75 160 ALA A C 1
ATOM 1229 O O . ALA A 1 160 ? -10.954 7.189 23.353 1.00 86.75 160 ALA A O 1
ATOM 1230 N N . GLY A 1 161 ? -9.525 8.317 24.711 1.00 65.31 161 GLY A N 1
ATOM 1231 C CA . GLY A 1 161 ? -9.008 7.183 25.488 1.00 65.31 161 GLY A CA 1
ATOM 1232 C C . GLY A 1 161 ? -10.100 6.464 26.259 1.00 65.31 161 GLY A C 1
ATOM 1233 O O . GLY A 1 161 ? -10.807 7.154 27.018 1.00 65.31 161 GLY A O 1
#

Secondary structure (DSSP, 8-state):
-HHHHHHHHHHHHHHHHHTT-HHHHHHHHHHHHHHHHTTSSSEETTTTEEHHHHHHHHHHHHHHTT-HHHHHHHHHH--GGGSS-HHHHHHHHHHHHHHHHHTT-HHHHHHHHHHHHHH-HHHHHH-HHHHHHHHHHHHH--TTTHHHHHHHHHHTTSS--

pLDDT: mean 95.07, std 4.7, range [65.31, 98.75]

Foldseek 3Di:
DLQVQLVVLLVVLLVCLLVVVLVSSVVSLVSSVVSQVVPPDQADVVNRRHPLVSLLSQLSSCLSNLNLVSNVVSLVVDDLVPPPDLLSSLSNLLSNLSSCLSVVVLLSSLVSLVVSCVSPVPCCLPDPSNQVSLVSSVVVCDPNNNVSSVVSCVSSVNDDD

Organism: Nocardia cyriacigeorgica (strain GUH-2) (NCBI:txid1127134)

Sequence (161 aa):
MIADYGMLHLAAAISAAQSDEDGRAWALHRVAEDAARSLGAAYDPWTMFGQGNVDIHGLAISAELGRPDAVIDYASRLDVNDVPSVERKSRVLVDTARGHVQRKEDEAAALALLDAERISAEEVRDSGLVRELLRELLFRDHARARPHVRGLARRCGLIAG